Protein AF-A0A7X8G268-F1 (afdb_monomer)

Mean predicted aligned error: 5.34 Å

Nearest PDB structures (foldseek):
  3pl5-assembly1_A  TM=8.659E-01  e=1.650E-02  Streptococcus mutans UA159
  7ohu-assembly1_G  TM=5.027E-01  e=2.315E-02  Saccharomyces cerevisiae S288C
  5xy3-assembly1_G  TM=4.905E-01  e=2.316E-01  Trichomonas vaginalis
  7pwo-assembly1_G2  TM=3.693E-01  e=2.164E-01  Giardia lamblia ATCC 50803
  2aif-assembly1_A  TM=4.392E-01  e=6.396E-01  Cryptosporidium parvum

Sequence (83 aa):
LNRVDYEQTNFVIIGYTSDINKAENLKALLLKANFKGDIYIMQMGVAVGTHVGLGGFSMFFVEKPHEDFKHHMKDKIIKYIHS

Radius of gyration: 18.21 Å; Cα contacts (8 Å, |Δi|>4): 90; chains: 1; bounding box: 49×23×44 Å

Foldseek 3Di:
DPPDDLQFFQEKEKEAAADCVVVVVVVVVCVVVVRNHYYHYDYDDPVVCVVQDHGDIDMDTHTDDDPVVVVVVVVVVVVVVVD

Secondary structure (DSSP, 8-state):
--S--TTS-SEEEEEESS-HHHHHHHHHHHHHTT--SEEEEEEPPHHHHHHH-TT-EEEE--PPPPHHHHHHHHHHHHHHH--

pLDDT: mean 91.74, std 7.77, range [49.94, 98.31]

Structure (mmCIF, N/CA/C/O backbone):
data_AF-A0A7X8G268-F1
#
_entry.id   AF-A0A7X8G268-F1
#
loop_
_atom_site.group_PDB
_atom_site.id
_atom_site.type_symbol
_atom_site.label_atom_id
_atom_site.label_alt_id
_atom_site.label_comp_id
_atom_site.label_asym_id
_atom_site.label_entity_id
_atom_site.label_seq_id
_atom_site.pdbx_PDB_ins_code
_atom_site.Cartn_x
_atom_site.Cartn_y
_atom_site.Cartn_z
_atom_site.occupancy
_atom_site.B_iso_or_equiv
_atom_site.auth_seq_id
_atom_site.auth_comp_id
_atom_site.auth_asym_id
_atom_site.auth_atom_id
_atom_site.pdbx_PDB_model_num
ATOM 1 N N . LEU A 1 1 ? 3.512 17.368 19.933 1.00 49.94 1 LEU A N 1
ATOM 2 C CA . LEU A 1 1 ? 3.154 16.901 18.575 1.00 49.94 1 LEU A CA 1
ATOM 3 C C . LEU A 1 1 ? 4.128 15.802 18.182 1.00 49.94 1 LEU A C 1
ATOM 5 O O . LEU A 1 1 ? 5.274 16.110 17.879 1.00 49.94 1 LEU A O 1
ATOM 9 N N . ASN A 1 2 ? 3.707 14.540 18.242 1.00 60.22 2 ASN A N 1
ATOM 10 C CA . ASN A 1 2 ? 4.468 13.460 17.616 1.00 60.22 2 ASN A CA 1
ATOM 11 C C . ASN A 1 2 ? 4.131 13.472 16.123 1.00 60.22 2 ASN A C 1
ATOM 13 O O . ASN A 1 2 ? 2.965 13.444 15.753 1.00 60.22 2 ASN A O 1
ATOM 17 N N . ARG A 1 3 ? 5.154 13.590 15.273 1.00 76.50 3 ARG A N 1
ATOM 18 C CA . ARG A 1 3 ? 5.020 13.714 13.810 1.00 76.50 3 ARG A CA 1
ATOM 19 C C . ARG A 1 3 ? 4.626 12.394 13.124 1.00 76.50 3 ARG A C 1
ATOM 21 O O . ARG A 1 3 ? 4.353 12.397 11.932 1.00 76.50 3 ARG A O 1
ATOM 28 N N . VAL A 1 4 ? 4.643 11.286 13.864 1.00 82.00 4 VAL A N 1
ATOM 29 C CA . VAL A 1 4 ? 4.420 9.925 13.368 1.00 82.00 4 VAL A CA 1
ATOM 30 C C . VAL A 1 4 ? 3.458 9.215 14.310 1.00 82.00 4 VAL A C 1
ATOM 32 O O . VAL A 1 4 ? 3.717 9.156 15.513 1.00 82.00 4 VAL A O 1
ATOM 35 N N . ASP A 1 5 ? 2.381 8.675 13.747 1.00 86.62 5 ASP A N 1
ATOM 36 C CA . ASP A 1 5 ? 1.456 7.777 14.428 1.00 86.62 5 ASP A CA 1
ATOM 37 C C . ASP A 1 5 ? 1.613 6.366 13.849 1.00 86.62 5 ASP A C 1
ATOM 39 O O . ASP A 1 5 ? 1.216 6.086 12.718 1.00 86.62 5 ASP A O 1
ATOM 43 N N . TYR A 1 6 ? 2.232 5.477 14.625 1.00 85.69 6 TYR A N 1
ATOM 44 C CA . TYR A 1 6 ? 2.454 4.088 14.220 1.00 85.69 6 TYR A CA 1
ATOM 45 C C . TYR A 1 6 ? 1.168 3.258 14.211 1.00 85.69 6 TYR A C 1
ATOM 47 O O . TYR A 1 6 ? 1.143 2.183 13.615 1.00 85.69 6 TYR A O 1
ATOM 55 N N . GLU A 1 7 ? 0.101 3.755 14.836 1.00 88.38 7 GLU A N 1
ATOM 56 C CA . GLU A 1 7 ? -1.167 3.052 14.963 1.00 88.38 7 GLU A CA 1
ATOM 57 C C . GLU A 1 7 ? -2.219 3.534 13.960 1.00 88.38 7 GLU A C 1
ATOM 59 O O . GLU A 1 7 ? -3.322 2.987 13.962 1.00 88.38 7 GLU A O 1
ATOM 64 N N . GLN A 1 8 ? -1.888 4.475 13.066 1.00 91.50 8 GLN A N 1
ATOM 65 C CA . GLN A 1 8 ? -2.830 5.073 12.112 1.00 91.50 8 GLN A CA 1
ATOM 66 C C . GLN A 1 8 ? -3.503 4.043 11.192 1.00 91.50 8 GLN A C 1
ATOM 68 O O . GLN A 1 8 ? -4.676 4.191 10.864 1.00 91.50 8 GLN A O 1
ATOM 73 N N . THR A 1 9 ? -2.796 2.988 10.782 1.00 95.38 9 THR A N 1
ATOM 74 C CA . THR A 1 9 ? -3.327 1.922 9.917 1.00 95.38 9 THR A CA 1
ATOM 75 C C . THR A 1 9 ? -2.793 0.555 10.336 1.00 95.38 9 THR A C 1
ATOM 77 O O . THR A 1 9 ? -1.717 0.440 10.920 1.00 95.38 9 THR A O 1
ATOM 80 N N . ASN A 1 10 ? -3.555 -0.495 10.044 1.00 95.88 10 ASN A N 1
ATOM 81 C CA . ASN A 1 10 ? -3.153 -1.894 10.200 1.00 95.88 10 ASN A CA 1
ATOM 82 C C . ASN A 1 10 ? -2.681 -2.540 8.888 1.00 95.88 10 ASN A C 1
ATOM 84 O O . ASN A 1 10 ? -2.172 -3.655 8.933 1.00 95.88 10 ASN A O 1
ATOM 88 N N . PHE A 1 11 ? -2.820 -1.872 7.741 1.00 97.19 11 PHE A N 1
ATOM 89 C CA . PHE A 1 11 ? -2.293 -2.370 6.472 1.00 97.19 11 PHE A CA 1
ATOM 90 C C . PHE A 1 11 ? -1.927 -1.250 5.496 1.00 97.19 11 PHE A C 1
ATOM 92 O O . PHE A 1 11 ? -2.385 -0.108 5.609 1.00 97.19 11 PHE A O 1
ATOM 99 N N . VAL A 1 12 ? -1.134 -1.607 4.491 1.00 97.81 12 VAL A N 1
ATOM 100 C CA . VAL A 1 12 ? -0.905 -0.803 3.289 1.00 97.81 12 VAL A CA 1
ATOM 101 C C . VAL A 1 12 ? -0.984 -1.678 2.040 1.00 97.81 12 VAL A C 1
ATOM 103 O O . VAL A 1 12 ? -0.656 -2.866 2.068 1.00 97.81 12 VAL A O 1
ATOM 106 N N . ILE A 1 13 ? -1.383 -1.077 0.923 1.00 98.25 13 ILE A N 1
ATOM 107 C CA . ILE A 1 13 ? -1.346 -1.691 -0.406 1.00 98.25 13 ILE A CA 1
ATOM 108 C C . ILE A 1 13 ? -0.371 -0.891 -1.263 1.00 98.25 13 ILE A C 1
ATOM 110 O O . ILE A 1 13 ? -0.558 0.308 -1.462 1.00 98.25 13 ILE A O 1
ATOM 114 N N . ILE A 1 14 ? 0.651 -1.552 -1.789 1.00 98.31 14 ILE A N 1
ATOM 115 C CA . ILE A 1 14 ? 1.638 -0.980 -2.699 1.00 98.31 14 ILE A CA 1
ATOM 116 C C . ILE A 1 14 ? 1.289 -1.418 -4.122 1.00 98.31 14 ILE A C 1
ATOM 118 O O . ILE A 1 14 ? 1.323 -2.606 -4.447 1.00 98.31 14 ILE A O 1
ATOM 122 N N . GLY A 1 15 ? 0.946 -0.450 -4.967 1.00 97.19 15 GLY A N 1
ATOM 123 C CA . GLY A 1 15 ? 0.620 -0.673 -6.369 1.00 97.19 15 GLY A CA 1
ATOM 124 C C . GLY A 1 15 ? 1.833 -0.464 -7.271 1.00 97.19 15 GLY A C 1
ATOM 125 O O . GLY A 1 15 ? 2.553 0.524 -7.1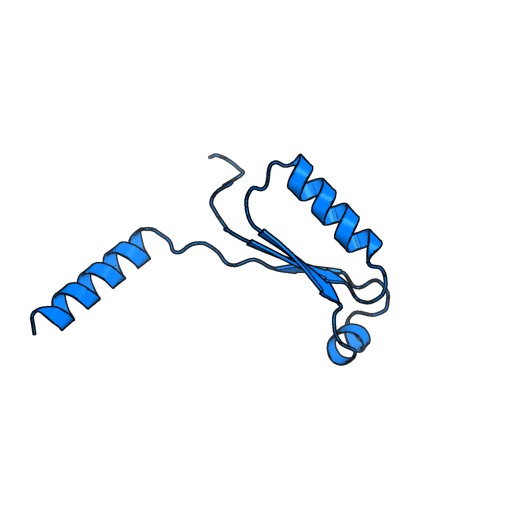18 1.00 97.19 15 GLY A O 1
ATOM 126 N N . TYR A 1 16 ? 2.029 -1.336 -8.257 1.00 96.81 16 TYR A N 1
ATOM 127 C CA . TYR A 1 16 ? 3.020 -1.140 -9.323 1.00 96.81 16 TYR A CA 1
ATOM 128 C C . TYR A 1 16 ? 2.436 -1.493 -10.691 1.00 96.81 16 TYR A C 1
ATOM 130 O O . TYR A 1 16 ? 1.592 -2.372 -10.800 1.00 96.81 16 TYR A O 1
ATOM 138 N N . THR A 1 17 ? 2.881 -0.827 -11.753 1.00 95.31 17 THR A N 1
ATOM 139 C CA . THR A 1 17 ? 2.431 -1.129 -13.128 1.00 95.31 17 THR A CA 1
ATOM 140 C C . THR A 1 17 ? 3.314 -2.182 -13.804 1.00 95.31 17 THR A C 1
ATOM 142 O O . THR A 1 17 ? 2.831 -3.248 -14.183 1.00 95.31 17 THR A O 1
ATOM 145 N N . SER A 1 18 ? 4.613 -1.894 -13.944 1.00 92.81 18 SER A N 1
ATOM 146 C CA . SER A 1 18 ? 5.547 -2.687 -14.760 1.00 92.81 18 SER A CA 1
ATOM 147 C C . SER A 1 18 ? 6.834 -3.115 -14.050 1.00 92.81 18 SER A C 1
ATOM 149 O O . SER A 1 18 ? 7.533 -3.982 -14.559 1.00 92.81 18 SER A O 1
ATOM 151 N N . ASP A 1 19 ? 7.169 -2.518 -12.902 1.00 93.31 19 ASP A N 1
ATOM 152 C CA . ASP A 1 19 ? 8.404 -2.811 -12.165 1.00 93.31 19 ASP A CA 1
ATOM 153 C C . ASP A 1 19 ? 8.101 -3.125 -10.698 1.00 93.31 19 ASP A C 1
ATOM 155 O O . ASP A 1 19 ? 7.883 -2.227 -9.879 1.00 93.31 19 ASP A O 1
ATOM 159 N N . ILE A 1 20 ? 8.088 -4.418 -10.375 1.00 96.25 20 ILE A N 1
ATOM 160 C CA . ILE A 1 20 ? 7.834 -4.913 -9.019 1.00 96.25 20 ILE A CA 1
ATOM 161 C C . ILE A 1 20 ? 8.950 -4.529 -8.041 1.00 96.25 20 ILE A C 1
ATOM 163 O O . ILE A 1 20 ? 8.689 -4.376 -6.848 1.00 96.25 20 ILE A O 1
ATOM 167 N N . ASN A 1 21 ? 10.178 -4.292 -8.517 1.00 97.12 21 ASN A N 1
ATOM 168 C CA . ASN A 1 21 ? 11.299 -3.965 -7.634 1.00 97.12 21 ASN A CA 1
ATOM 169 C C . ASN A 1 21 ? 11.065 -2.635 -6.914 1.00 97.12 21 ASN A C 1
ATOM 171 O O . ASN A 1 21 ? 11.452 -2.484 -5.758 1.00 97.12 21 ASN A O 1
ATOM 175 N N . LYS A 1 22 ? 10.366 -1.681 -7.549 1.00 94.81 22 LYS A N 1
ATOM 176 C CA . LYS A 1 22 ? 9.941 -0.441 -6.879 1.00 94.81 22 LYS A CA 1
ATOM 177 C C . LYS A 1 22 ? 9.027 -0.721 -5.682 1.00 94.81 22 LYS A C 1
ATOM 179 O O . LYS A 1 22 ? 9.182 -0.079 -4.644 1.00 94.81 22 LYS A O 1
ATOM 184 N N . ALA A 1 23 ? 8.119 -1.692 -5.803 1.00 97.50 23 ALA A N 1
ATOM 185 C CA . ALA A 1 23 ? 7.227 -2.090 -4.717 1.00 97.50 23 ALA A CA 1
ATOM 186 C C . ALA A 1 23 ? 7.960 -2.812 -3.584 1.00 97.50 23 ALA A C 1
ATOM 188 O O . ALA A 1 23 ? 7.769 -2.460 -2.419 1.00 97.50 23 ALA A O 1
ATOM 189 N N . GLU A 1 24 ? 8.849 -3.748 -3.914 1.00 98.19 24 GLU A N 1
ATOM 190 C CA . GLU A 1 24 ? 9.672 -4.439 -2.914 1.00 98.19 24 GLU A CA 1
ATOM 191 C C . GLU A 1 24 ? 10.620 -3.475 -2.182 1.00 98.19 24 GLU A C 1
ATOM 193 O O . GLU A 1 24 ? 10.777 -3.560 -0.962 1.00 98.19 24 GLU A O 1
ATOM 198 N N . ASN A 1 25 ? 11.177 -2.482 -2.882 1.00 97.75 25 ASN A N 1
ATOM 199 C CA . ASN A 1 25 ? 12.011 -1.449 -2.267 1.00 97.75 25 ASN A CA 1
ATOM 200 C C . ASN A 1 25 ? 11.228 -0.596 -1.257 1.00 97.75 25 ASN A C 1
ATOM 202 O O . ASN A 1 25 ? 11.722 -0.349 -0.156 1.00 97.75 25 ASN A O 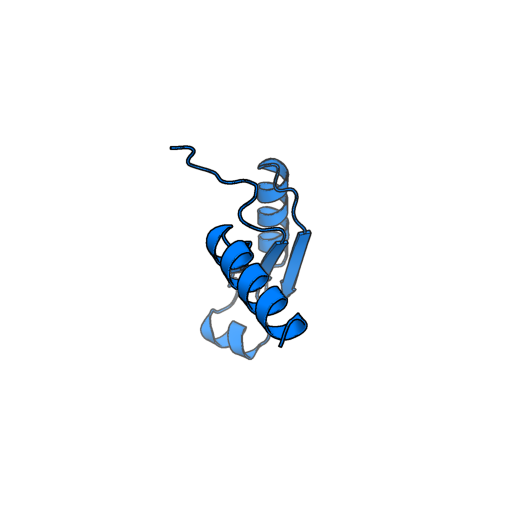1
ATOM 206 N N . LEU A 1 26 ? 10.000 -0.170 -1.580 1.00 97.69 26 LEU A N 1
ATOM 207 C CA . LEU A 1 26 ? 9.170 0.560 -0.614 1.00 97.69 26 LEU A CA 1
ATOM 208 C C . LEU A 1 26 ? 8.780 -0.318 0.578 1.00 97.69 26 LEU A C 1
ATOM 210 O O . LEU A 1 26 ? 8.847 0.143 1.717 1.00 97.69 26 LEU A O 1
ATOM 214 N N . LYS A 1 27 ? 8.426 -1.585 0.346 1.00 97.88 27 LYS A N 1
ATOM 215 C CA . LYS A 1 27 ? 8.169 -2.541 1.430 1.00 97.88 27 LYS A CA 1
ATOM 216 C C . LYS A 1 27 ? 9.371 -2.646 2.370 1.00 97.88 27 LYS A C 1
ATOM 218 O O . LYS A 1 27 ? 9.197 -2.556 3.583 1.00 97.88 27 LYS A O 1
ATOM 223 N N . ALA A 1 28 ? 10.588 -2.756 1.837 1.00 98.31 28 ALA A N 1
ATOM 224 C CA . ALA A 1 28 ? 11.804 -2.778 2.648 1.00 98.31 28 ALA A CA 1
ATOM 225 C C . ALA A 1 28 ? 11.981 -1.490 3.477 1.00 98.31 28 ALA A C 1
ATOM 227 O O . ALA A 1 28 ? 12.361 -1.561 4.648 1.00 98.31 28 ALA A O 1
ATOM 228 N N . LEU A 1 29 ? 11.659 -0.319 2.913 1.00 97.69 29 LEU A N 1
ATOM 229 C CA . LEU A 1 29 ? 11.687 0.955 3.642 1.00 97.69 29 LEU A CA 1
ATOM 230 C C . LEU A 1 29 ? 10.654 1.007 4.775 1.00 97.69 29 LEU A C 1
A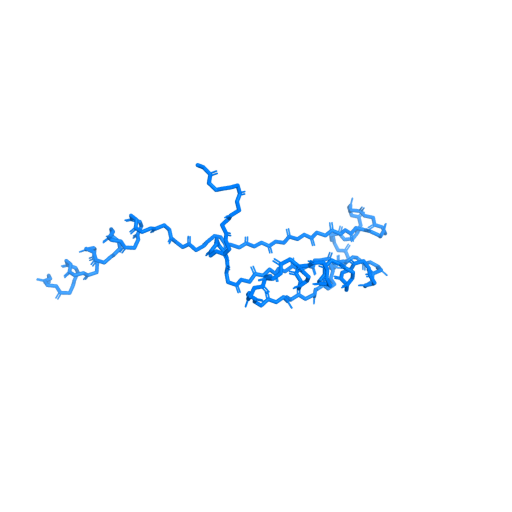TOM 232 O O . LEU A 1 29 ? 10.992 1.454 5.870 1.00 97.69 29 LEU A O 1
ATOM 236 N N . LEU A 1 30 ? 9.431 0.521 4.550 1.00 95.81 30 LEU A N 1
ATOM 237 C CA . LEU A 1 30 ? 8.384 0.461 5.578 1.00 95.81 30 LEU A CA 1
ATOM 238 C C . LEU A 1 30 ? 8.762 -0.482 6.725 1.00 95.81 30 LEU A C 1
ATOM 240 O O . LEU A 1 30 ? 8.607 -0.129 7.894 1.00 95.81 30 LEU A O 1
ATOM 244 N N . LEU A 1 31 ? 9.329 -1.646 6.401 1.00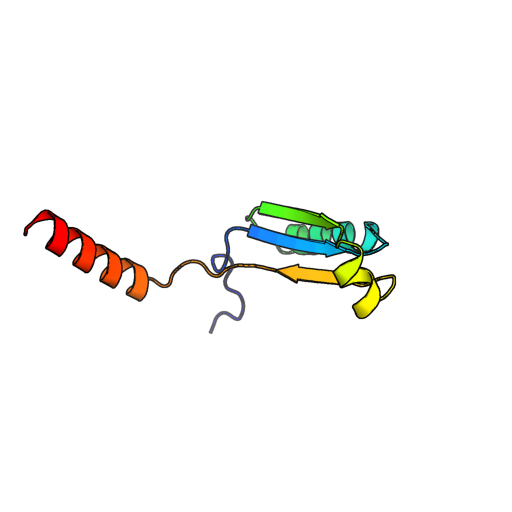 96.19 31 LEU A N 1
ATOM 245 C CA . LEU A 1 31 ? 9.839 -2.588 7.400 1.00 96.19 31 LEU A CA 1
ATOM 246 C C . LEU A 1 31 ? 10.990 -1.974 8.209 1.00 96.19 31 LEU A C 1
ATOM 248 O O . LEU A 1 31 ? 11.005 -2.077 9.435 1.00 96.19 31 LEU A O 1
ATOM 252 N N . LYS A 1 32 ? 11.914 -1.265 7.547 1.00 97.31 32 LYS A N 1
ATOM 253 C CA . LYS A 1 32 ? 12.999 -0.522 8.211 1.00 97.31 32 LYS A CA 1
ATOM 254 C C . LYS A 1 32 ? 12.469 0.604 9.106 1.00 97.31 32 LYS A C 1
ATOM 256 O O . LYS A 1 32 ? 13.067 0.891 10.139 1.00 97.31 32 LYS A O 1
ATOM 261 N N . ALA A 1 33 ? 11.347 1.212 8.732 1.00 93.12 33 ALA A N 1
ATOM 262 C CA . ALA A 1 33 ? 10.631 2.203 9.530 1.00 93.12 33 ALA A CA 1
ATOM 263 C C . ALA A 1 33 ? 9.773 1.585 10.653 1.00 93.12 33 ALA A C 1
ATOM 265 O O . ALA A 1 33 ? 9.010 2.301 11.295 1.00 93.12 33 ALA A O 1
ATOM 266 N N . ASN A 1 34 ? 9.905 0.279 10.919 1.00 93.44 34 ASN A N 1
ATOM 267 C CA . ASN A 1 34 ? 9.161 -0.457 11.941 1.00 93.44 34 ASN A CA 1
ATOM 268 C C . ASN A 1 34 ? 7.639 -0.478 11.744 1.00 93.44 34 ASN A C 1
ATOM 270 O O . ASN A 1 34 ? 6.914 -0.672 12.721 1.00 93.44 34 ASN A O 1
ATOM 274 N N . PHE A 1 35 ? 7.143 -0.348 10.512 1.00 94.50 35 PHE A N 1
ATOM 275 C CA . PHE A 1 35 ? 5.727 -0.587 10.241 1.00 94.50 35 PHE A CA 1
ATOM 276 C C . PHE A 1 35 ? 5.348 -2.026 10.632 1.00 94.50 35 PHE A C 1
ATOM 278 O O . PHE A 1 35 ? 6.052 -2.975 10.277 1.00 94.50 35 PHE A O 1
ATOM 285 N N . LYS A 1 36 ? 4.271 -2.181 11.411 1.00 94.94 36 LYS A N 1
ATOM 286 C CA . LYS A 1 36 ? 3.827 -3.474 11.968 1.00 94.94 36 LYS A CA 1
ATOM 287 C C . LYS A 1 36 ? 2.571 -4.037 11.312 1.00 94.94 36 LYS A C 1
ATOM 289 O O . LYS A 1 36 ? 2.192 -5.157 11.631 1.00 94.94 36 LYS A O 1
ATOM 294 N N . GLY A 1 37 ? 1.928 -3.262 10.443 1.00 95.12 37 GLY A N 1
ATOM 295 C CA . GLY A 1 37 ? 0.762 -3.716 9.701 1.00 95.12 37 GLY A CA 1
ATOM 296 C C . GLY A 1 37 ? 1.120 -4.611 8.519 1.00 95.12 37 GLY A C 1
ATOM 297 O O . GLY A 1 37 ? 2.290 -4.782 8.164 1.00 95.12 37 GLY A O 1
ATOM 298 N N . ASP A 1 38 ? 0.087 -5.135 7.873 1.00 97.94 38 ASP A N 1
ATOM 299 C CA . ASP A 1 38 ? 0.235 -5.969 6.687 1.00 97.94 38 ASP A CA 1
ATOM 300 C C . ASP A 1 38 ? 0.645 -5.132 5.470 1.00 97.94 38 ASP A C 1
ATOM 302 O O . ASP A 1 38 ? 0.159 -4.018 5.260 1.00 97.94 38 ASP A O 1
ATOM 306 N N . ILE A 1 39 ? 1.529 -5.677 4.633 1.00 98.25 39 ILE A N 1
ATOM 307 C CA . ILE A 1 39 ? 1.971 -5.033 3.392 1.00 98.25 39 ILE A CA 1
ATOM 308 C C . ILE A 1 39 ? 1.559 -5.914 2.217 1.00 98.25 39 ILE A C 1
ATOM 310 O O . ILE A 1 39 ? 2.143 -6.976 1.992 1.00 98.25 39 ILE A O 1
ATOM 314 N N . TYR A 1 40 ? 0.589 -5.443 1.439 1.00 98.19 40 TYR A N 1
ATOM 315 C CA . TYR A 1 40 ? 0.137 -6.099 0.216 1.00 98.19 40 TYR A CA 1
ATOM 316 C C . TYR A 1 40 ? 0.798 -5.446 -0.996 1.00 98.19 40 TYR A C 1
ATOM 318 O O . TYR A 1 40 ? 0.830 -4.224 -1.101 1.00 98.19 40 TYR A O 1
ATOM 326 N N . ILE A 1 41 ? 1.308 -6.246 -1.930 1.00 98.00 41 ILE A N 1
ATOM 327 C CA . ILE A 1 41 ? 1.851 -5.761 -3.204 1.00 98.00 41 ILE A CA 1
ATOM 328 C C . ILE A 1 41 ? 0.913 -6.213 -4.319 1.00 98.00 41 ILE A C 1
ATOM 330 O O . ILE A 1 41 ? 0.606 -7.400 -4.427 1.00 98.00 41 ILE A O 1
ATOM 334 N N . MET A 1 42 ? 0.450 -5.274 -5.144 1.00 96.88 42 MET A N 1
ATOM 335 C CA . MET A 1 42 ? -0.523 -5.542 -6.204 1.00 96.88 42 MET A CA 1
ATOM 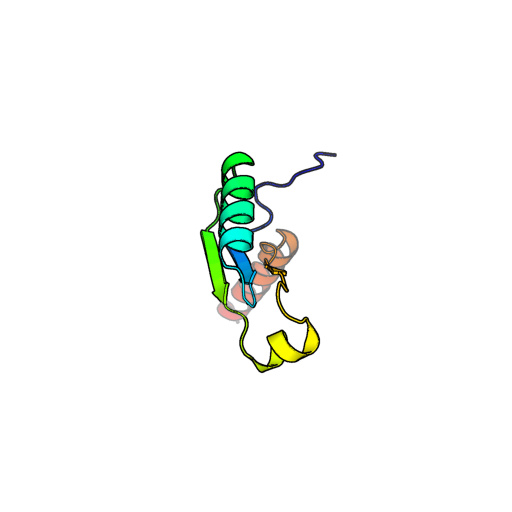336 C C . MET A 1 42 ? -0.079 -4.930 -7.531 1.00 96.88 42 MET A C 1
ATOM 338 O O . MET A 1 42 ? 0.318 -3.765 -7.594 1.00 96.88 42 MET A O 1
ATOM 342 N N . GLN A 1 43 ? -0.186 -5.709 -8.610 1.00 95.25 43 GLN A N 1
ATOM 343 C CA . GLN A 1 43 ? 0.014 -5.181 -9.954 1.00 95.25 43 GLN A CA 1
ATOM 344 C C . GLN A 1 43 ? -1.232 -4.402 -10.396 1.00 95.25 43 GLN A C 1
ATOM 346 O O . GLN A 1 43 ? -2.354 -4.903 -10.327 1.00 95.25 43 GLN A O 1
ATOM 351 N N . MET A 1 44 ? -1.037 -3.174 -10.863 1.00 94.38 44 MET A N 1
ATOM 352 C CA . MET A 1 4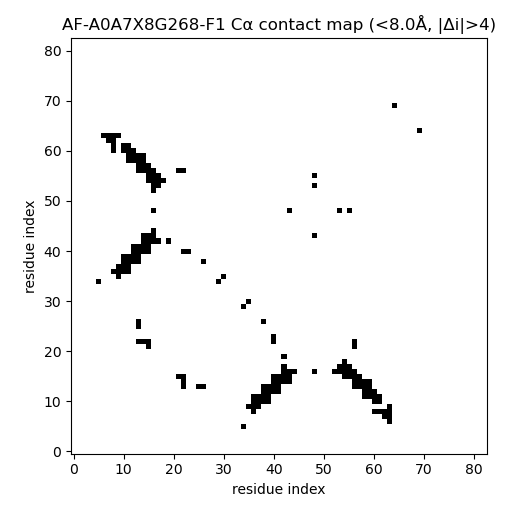4 ? -2.087 -2.346 -11.439 1.00 94.38 44 MET A CA 1
ATOM 353 C C . MET A 1 44 ? -2.498 -2.901 -12.801 1.00 94.38 44 MET A C 1
ATOM 355 O O . MET A 1 44 ? -1.660 -3.136 -13.671 1.00 94.38 44 MET A O 1
ATOM 359 N N . GLY A 1 45 ? -3.806 -3.068 -12.992 1.00 89.50 45 GLY A N 1
ATOM 360 C CA . GLY A 1 45 ? -4.365 -3.527 -14.258 1.00 89.50 45 GLY A CA 1
ATOM 361 C C . GLY A 1 45 ? -4.167 -2.529 -15.402 1.00 89.50 45 GLY A C 1
ATOM 362 O O . GLY A 1 45 ? -3.914 -1.339 -15.194 1.00 89.50 45 GLY A O 1
ATOM 363 N N . VAL A 1 46 ? -4.357 -3.023 -16.628 1.00 85.50 46 VAL A N 1
ATOM 364 C CA . VAL A 1 46 ? -4.131 -2.289 -17.887 1.00 85.50 46 VAL A CA 1
ATOM 365 C C . VAL A 1 46 ? -4.836 -0.931 -17.910 1.00 85.50 46 VAL A C 1
ATOM 367 O O . VAL A 1 46 ? -4.215 0.056 -18.281 1.00 85.50 46 VAL A O 1
ATOM 370 N N . ALA A 1 47 ? -6.085 -0.851 -17.443 1.00 87.62 47 ALA A N 1
ATOM 371 C CA . ALA A 1 47 ? -6.855 0.396 -17.439 1.00 87.62 47 ALA A CA 1
ATOM 372 C C . ALA A 1 47 ? -6.196 1.521 -16.619 1.00 87.62 47 ALA A C 1
ATOM 374 O O . ALA A 1 47 ? -6.263 2.687 -16.998 1.00 87.62 47 ALA A O 1
ATOM 375 N N . VAL A 1 48 ? -5.538 1.188 -15.508 1.00 85.19 48 VAL A N 1
ATOM 376 C CA . VAL A 1 48 ? -4.793 2.166 -14.701 1.00 85.19 48 VAL A CA 1
ATOM 377 C C . VAL A 1 48 ? -3.425 2.421 -15.337 1.00 85.19 48 VAL A C 1
ATOM 379 O O . VAL A 1 48 ? -3.002 3.569 -15.473 1.00 85.19 48 VAL A O 1
ATOM 382 N N . GLY A 1 49 ? -2.763 1.357 -15.800 1.00 82.94 49 GLY A N 1
ATOM 383 C CA . GLY A 1 49 ? -1.448 1.432 -16.435 1.00 82.94 49 GLY A CA 1
ATOM 384 C C . GLY A 1 49 ? -1.403 2.325 -17.678 1.00 82.94 49 GLY A C 1
ATOM 385 O O . GLY A 1 49 ? -0.416 3.027 -17.869 1.00 82.94 49 GLY A O 1
ATOM 386 N N . THR A 1 50 ? -2.464 2.375 -18.489 1.00 86.44 50 THR A N 1
ATOM 387 C CA . THR A 1 50 ? -2.514 3.234 -19.690 1.00 86.44 50 THR A CA 1
ATOM 388 C C . THR A 1 50 ? -2.557 4.727 -19.375 1.00 86.44 50 THR A C 1
ATOM 390 O O . THR A 1 50 ? -2.133 5.524 -20.204 1.00 86.44 50 THR A O 1
ATOM 393 N N . HIS A 1 51 ? -3.058 5.114 -18.199 1.00 89.00 51 HIS A N 1
ATOM 394 C CA . HIS A 1 51 ? -3.164 6.520 -17.795 1.00 89.00 51 HIS A CA 1
ATOM 395 C C . HIS A 1 51 ? -1.953 6.984 -16.984 1.00 89.00 51 HIS A C 1
ATOM 397 O O . HIS A 1 51 ? -1.529 8.129 -17.105 1.00 89.00 51 HIS A O 1
ATOM 403 N N . VAL A 1 52 ? -1.396 6.099 -16.153 1.00 87.38 52 VAL A N 1
ATOM 404 C CA . VAL A 1 52 ? -0.239 6.411 -15.297 1.00 87.38 52 VAL A CA 1
ATOM 405 C C . VAL A 1 52 ? 1.085 6.188 -16.038 1.00 87.38 52 VAL A C 1
ATOM 407 O O . VAL A 1 52 ? 2.084 6.838 -15.739 1.00 87.38 52 VAL A O 1
ATOM 410 N N . GLY A 1 53 ? 1.090 5.293 -17.027 1.00 87.31 53 GLY A N 1
ATOM 411 C CA . GLY A 1 53 ? 2.265 4.916 -17.800 1.00 87.31 53 GLY A CA 1
ATOM 412 C C . GLY A 1 53 ? 3.109 3.818 -17.148 1.00 87.31 53 GLY A C 1
ATOM 413 O O . GLY A 1 53 ? 2.894 3.393 -16.007 1.00 87.31 53 GLY A O 1
ATOM 414 N N . LEU A 1 54 ? 4.101 3.350 -17.911 1.00 83.81 54 LEU A N 1
ATOM 415 C CA . LEU A 1 54 ? 5.098 2.392 -17.438 1.00 83.81 54 LEU A CA 1
ATOM 416 C C . LEU A 1 54 ? 5.890 2.995 -16.273 1.00 83.81 54 LEU A C 1
ATOM 418 O O . LEU A 1 54 ? 6.346 4.136 -16.328 1.00 83.81 54 LEU A O 1
ATOM 422 N N . GLY A 1 55 ? 6.059 2.217 -15.208 1.00 85.88 55 GLY A N 1
ATOM 423 C CA . GLY A 1 55 ? 6.750 2.653 -13.997 1.00 85.88 55 GLY A CA 1
ATOM 424 C C . GLY A 1 55 ? 5.877 3.396 -12.983 1.00 85.88 55 GLY A C 1
ATOM 425 O O . GLY A 1 55 ? 6.429 3.828 -11.967 1.00 85.88 55 GLY A O 1
ATOM 426 N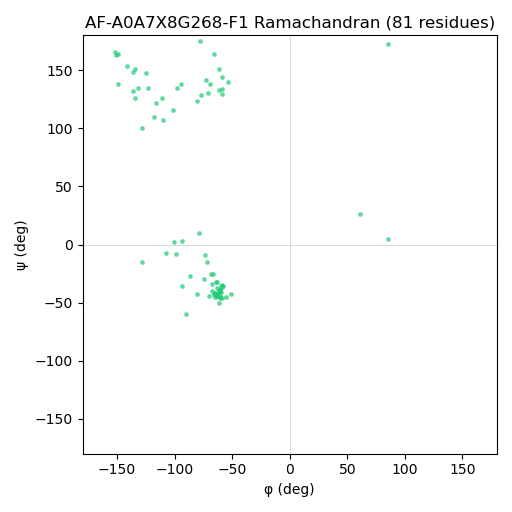 N . GLY A 1 56 ? 4.564 3.497 -13.226 1.00 90.19 56 GLY A N 1
ATOM 427 C CA . GLY A 1 56 ? 3.564 3.949 -12.259 1.00 90.19 56 GLY A CA 1
ATOM 428 C C . GLY A 1 56 ? 3.615 3.170 -10.944 1.00 90.19 56 GLY A C 1
ATOM 429 O O . GLY A 1 56 ? 3.818 1.950 -10.943 1.00 90.19 56 GLY A O 1
ATOM 430 N N . PHE A 1 57 ? 3.450 3.900 -9.843 1.00 94.62 57 PHE A N 1
ATOM 431 C CA . PHE A 1 57 ? 3.704 3.437 -8.486 1.00 94.62 57 PHE A CA 1
ATOM 432 C C . PHE A 1 57 ? 2.764 4.132 -7.495 1.00 94.62 57 PHE A C 1
ATOM 434 O O . PHE A 1 57 ? 2.535 5.335 -7.623 1.00 94.62 57 PHE A O 1
ATOM 441 N N . SER A 1 58 ? 2.216 3.408 -6.517 1.00 95.06 58 SER A N 1
ATOM 442 C CA . SER A 1 58 ? 1.308 3.987 -5.519 1.00 95.06 58 SER A CA 1
ATOM 443 C C . SER A 1 58 ? 1.382 3.285 -4.165 1.00 95.06 58 SER A C 1
ATOM 445 O O . SER A 1 58 ? 1.855 2.155 -4.051 1.00 95.06 58 SER A O 1
ATOM 447 N N . MET A 1 59 ? 0.845 3.951 -3.144 1.00 96.69 59 MET A N 1
ATOM 448 C CA . MET A 1 59 ? 0.613 3.396 -1.816 1.00 96.69 59 MET A CA 1
ATOM 449 C C . MET A 1 59 ? -0.779 3.818 -1.342 1.00 96.69 59 MET A C 1
ATOM 451 O O . MET A 1 59 ? -1.129 4.994 -1.434 1.00 96.69 59 MET A O 1
ATOM 455 N N . PHE A 1 60 ? -1.555 2.869 -0.830 1.00 96.75 60 PHE A N 1
ATOM 456 C CA . PHE A 1 60 ? -2.883 3.093 -0.263 1.00 96.75 60 PHE A CA 1
ATOM 457 C C . PHE A 1 60 ? -2.945 2.557 1.165 1.00 96.75 60 PHE A C 1
ATOM 459 O O . PHE A 1 60 ? -2.306 1.554 1.481 1.00 96.75 60 PHE A O 1
ATOM 466 N N . PHE A 1 61 ? -3.740 3.204 2.012 1.00 96.25 61 PHE A N 1
ATOM 467 C CA . PHE A 1 61 ? -4.047 2.758 3.368 1.00 96.25 61 PHE A CA 1
ATOM 468 C C . PHE A 1 61 ? -5.427 3.274 3.781 1.00 96.25 61 PHE A C 1
ATOM 470 O O . PHE A 1 61 ? -5.982 4.162 3.131 1.00 96.25 61 PHE A O 1
ATOM 477 N N . VAL A 1 62 ? -5.971 2.716 4.860 1.00 94.94 62 VAL A N 1
ATOM 478 C CA . VAL A 1 62 ? -7.198 3.206 5.493 1.00 94.94 62 VAL A CA 1
ATOM 479 C C . VAL A 1 62 ? -6.886 3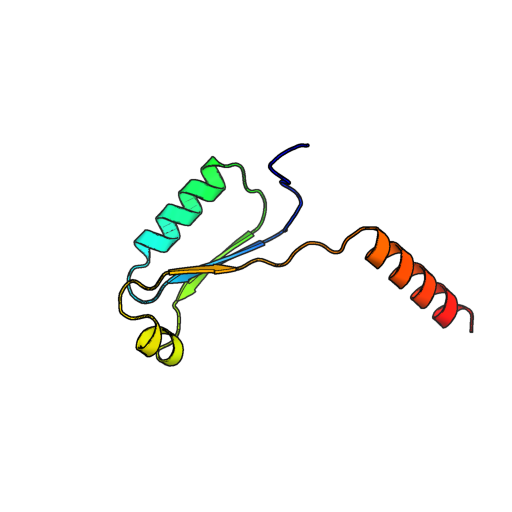.524 6.944 1.00 94.94 62 VAL A C 1
ATOM 481 O O . VAL A 1 62 ? -6.235 2.742 7.631 1.00 94.94 62 VAL A O 1
ATOM 484 N N . GLU A 1 63 ? -7.349 4.678 7.407 1.00 93.31 63 GLU A N 1
ATOM 485 C CA . GLU A 1 63 ? -7.179 5.068 8.800 1.00 93.31 63 GLU A CA 1
ATOM 486 C C . GLU A 1 63 ? -8.028 4.191 9.718 1.00 93.31 63 GLU A C 1
ATOM 488 O O . GLU A 1 63 ? -9.194 3.893 9.433 1.00 93.31 63 GLU A O 1
ATOM 493 N N . LYS A 1 64 ? -7.455 3.793 10.856 1.00 92.31 64 LYS A N 1
ATOM 494 C CA . LYS A 1 64 ? -8.236 3.188 11.929 1.00 92.31 64 LYS A CA 1
ATOM 495 C C . LYS A 1 64 ? -9.316 4.181 12.374 1.00 92.31 64 LYS A C 1
ATOM 497 O O . LYS A 1 64 ? -9.067 5.386 12.422 1.00 92.31 64 LYS A O 1
ATOM 502 N N . PRO A 1 65 ? -10.515 3.694 12.734 1.00 89.31 65 PRO A N 1
ATOM 503 C CA . PRO A 1 65 ? -11.580 4.569 13.194 1.00 89.31 65 PRO A CA 1
ATOM 504 C C . PRO A 1 65 ? -11.130 5.359 14.424 1.00 89.31 65 PRO A C 1
ATOM 506 O O . PRO A 1 65 ? -10.588 4.781 15.370 1.00 89.31 65 PRO A O 1
ATOM 509 N N . HIS A 1 66 ? -11.407 6.662 14.413 1.00 87.88 66 HIS A N 1
ATOM 510 C CA . HIS A 1 66 ? -11.169 7.533 15.559 1.00 87.88 66 HIS A CA 1
ATOM 511 C C . HIS A 1 66 ? -12.009 7.080 16.765 1.00 87.88 66 HIS A C 1
ATOM 513 O O . HIS A 1 66 ? -13.101 6.524 16.598 1.00 87.88 66 HIS A O 1
ATOM 519 N N . GLU A 1 67 ? -11.531 7.334 17.982 1.00 86.88 67 GLU A N 1
ATOM 520 C CA . GLU A 1 67 ? -12.226 6.912 19.208 1.00 86.88 67 GLU A CA 1
ATOM 521 C C . GLU A 1 67 ? -13.643 7.498 19.309 1.00 86.88 67 GLU A C 1
ATOM 523 O O . GLU A 1 67 ? -14.578 6.788 19.678 1.00 86.88 67 GLU A O 1
ATOM 528 N N . ASP A 1 68 ? -13.843 8.740 18.862 1.00 88.94 68 ASP A N 1
ATOM 529 C CA . ASP A 1 68 ? -15.166 9.384 18.858 1.00 88.94 68 ASP A CA 1
ATOM 530 C C . ASP A 1 68 ? -16.169 8.631 17.975 1.00 88.94 68 ASP A C 1
ATOM 532 O O . ASP A 1 68 ? -17.334 8.452 18.338 1.00 88.94 68 ASP A O 1
ATOM 536 N N . PHE A 1 69 ? -15.708 8.129 16.824 1.00 90.38 69 PHE A N 1
ATOM 537 C CA . PHE A 1 69 ? -16.539 7.316 15.943 1.00 90.38 69 PHE A CA 1
ATOM 538 C C . PHE A 1 69 ? -16.902 5.988 16.609 1.00 90.38 69 PHE A C 1
ATOM 540 O O . PHE A 1 69 ? -18.065 5.577 16.570 1.00 90.38 69 PHE A O 1
ATOM 547 N N . LYS A 1 70 ? -15.936 5.328 17.262 1.00 91.19 70 LYS A N 1
ATOM 548 C CA . LYS A 1 70 ? -16.186 4.074 17.989 1.00 91.19 70 LYS A CA 1
ATOM 549 C C . LYS A 1 70 ? -17.209 4.276 19.104 1.00 91.19 70 LYS A C 1
ATOM 551 O O . LYS A 1 70 ? -18.132 3.469 19.224 1.00 91.19 70 LYS A O 1
ATOM 556 N N . HIS A 1 71 ? -17.078 5.353 19.879 1.00 92.56 71 HIS A N 1
ATOM 557 C CA . HIS A 1 71 ? -18.009 5.680 20.957 1.00 92.56 71 HIS A CA 1
ATOM 558 C C . HIS A 1 71 ? -19.424 5.911 20.418 1.00 92.56 71 HIS A C 1
ATOM 560 O O . HIS A 1 71 ? -20.375 5.271 20.867 1.00 92.56 71 HIS A O 1
ATOM 566 N N . HIS A 1 72 ? -19.562 6.750 19.389 1.00 92.88 72 HIS A N 1
ATOM 567 C CA . HIS A 1 72 ? -20.857 7.045 18.770 1.00 92.88 72 HIS A CA 1
ATOM 568 C C . HIS A 1 72 ? -21.543 5.799 18.197 1.00 92.88 72 HIS A C 1
ATOM 570 O O . HIS A 1 72 ? -22.753 5.611 18.349 1.00 92.88 72 HIS A O 1
ATOM 576 N N . MET A 1 73 ? -20.778 4.918 17.550 1.00 93.25 73 MET A N 1
ATOM 577 C CA . MET A 1 73 ? -21.309 3.661 17.020 1.00 93.25 73 MET A CA 1
ATOM 578 C C . MET A 1 73 ? -21.742 2.710 18.137 1.00 93.25 73 MET A C 1
ATOM 580 O O . MET A 1 73 ? -22.803 2.092 18.030 1.00 93.25 73 MET A O 1
ATOM 584 N N . LYS A 1 74 ? -20.973 2.629 19.229 1.00 93.56 74 LYS A N 1
ATOM 585 C CA . LYS A 1 74 ? -21.324 1.825 20.404 1.00 93.56 74 LYS A CA 1
ATOM 586 C C . LYS A 1 74 ? -22.647 2.287 21.018 1.00 93.56 74 LYS A C 1
ATOM 588 O O . LYS A 1 74 ? -23.521 1.455 21.259 1.00 93.56 74 LYS A O 1
ATOM 593 N N . ASP A 1 75 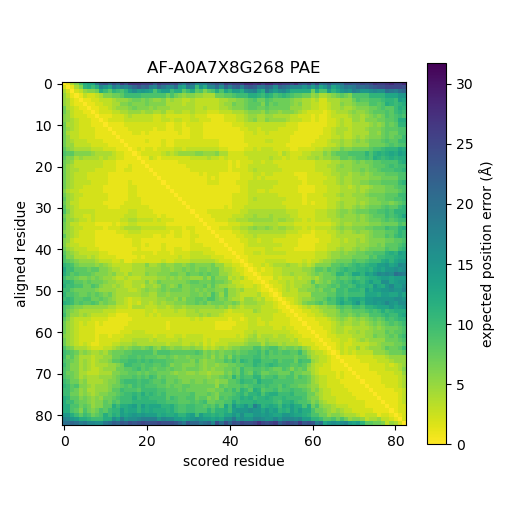? -22.834 3.595 21.183 1.00 93.62 75 ASP A N 1
ATOM 594 C CA . ASP A 1 75 ? -24.072 4.164 21.727 1.00 93.62 75 ASP A CA 1
ATOM 595 C C . ASP A 1 75 ? -25.286 3.861 20.839 1.00 93.62 75 ASP A C 1
ATOM 597 O O . ASP A 1 75 ? -26.360 3.514 21.338 1.00 93.62 75 ASP A O 1
ATOM 601 N N . LYS A 1 76 ? -25.123 3.956 19.511 1.00 93.88 76 LYS A N 1
ATOM 602 C CA . LYS A 1 76 ? -26.181 3.605 18.551 1.00 93.88 76 LYS A CA 1
ATOM 603 C C . LYS A 1 76 ? -26.580 2.134 18.637 1.00 93.88 76 LYS A C 1
ATOM 605 O O . LYS A 1 76 ? -27.772 1.838 18.642 1.00 93.88 76 LYS A O 1
ATOM 610 N N . ILE A 1 77 ? -25.606 1.229 18.721 1.00 94.81 77 ILE A N 1
ATOM 611 C CA . ILE A 1 77 ? -25.863 -0.215 18.817 1.00 94.81 77 ILE A CA 1
ATOM 612 C C . ILE A 1 77 ? -26.587 -0.544 20.126 1.00 94.81 77 ILE A C 1
ATOM 614 O O . ILE A 1 77 ? -27.581 -1.265 20.107 1.00 94.81 77 ILE A O 1
ATOM 618 N N . ILE A 1 78 ? -26.140 0.021 21.252 1.00 94.94 78 ILE A N 1
ATOM 619 C CA . ILE A 1 78 ? -26.787 -0.186 22.555 1.00 94.94 78 ILE A CA 1
ATOM 620 C C . ILE A 1 78 ? -28.247 0.271 22.506 1.00 94.94 78 ILE A C 1
ATOM 622 O O . ILE A 1 78 ? -29.121 -0.471 22.947 1.00 94.94 78 ILE A O 1
ATOM 626 N N . LYS A 1 79 ? -28.528 1.451 21.940 1.00 93.06 79 LYS A N 1
ATOM 627 C CA . LYS A 1 79 ? -29.905 1.950 21.797 1.00 93.06 79 LYS A CA 1
ATOM 628 C C . LYS A 1 79 ? -30.783 1.030 20.950 1.00 93.06 79 LYS A C 1
ATOM 630 O O . LYS A 1 79 ? -31.927 0.822 21.321 1.00 93.06 79 LYS A O 1
ATOM 635 N N . TYR A 1 80 ? -30.248 0.482 19.859 1.00 93.25 80 TYR A N 1
ATOM 636 C CA . TYR A 1 80 ? -30.980 -0.437 18.981 1.00 93.25 80 TYR A CA 1
ATOM 637 C C . TYR A 1 80 ? -31.290 -1.786 19.647 1.00 93.25 80 TYR A C 1
ATOM 639 O O . TYR A 1 80 ? -32.325 -2.379 19.387 1.00 93.25 80 TYR A O 1
ATOM 647 N N . ILE A 1 81 ? -30.401 -2.287 20.509 1.00 93.69 81 ILE A N 1
ATOM 648 C CA . ILE A 1 81 ? -30.633 -3.552 21.225 1.00 93.69 81 ILE A CA 1
ATOM 649 C C . ILE A 1 81 ? -31.671 -3.388 22.353 1.00 93.69 81 ILE A C 1
ATOM 651 O O . ILE A 1 81 ? -32.365 -4.344 22.679 1.00 93.69 81 ILE A O 1
ATOM 655 N N . HIS A 1 82 ? -31.772 -2.199 22.960 1.00 86.62 82 HIS A N 1
ATOM 656 C CA . HIS A 1 82 ? -32.699 -1.921 24.069 1.00 86.62 82 HIS A CA 1
ATOM 657 C C . HIS A 1 82 ? -34.055 -1.335 23.629 1.00 86.62 82 HIS A C 1
ATOM 659 O O . HIS A 1 82 ? -34.865 -0.993 24.492 1.00 86.62 82 HIS A O 1
ATOM 665 N N . SER A 1 83 ? -34.287 -1.186 22.322 1.00 71.81 83 SER A N 1
ATOM 666 C CA . SER A 1 83 ? -35.576 -0.803 21.721 1.00 71.81 83 SER A CA 1
ATOM 667 C C . SER A 1 83 ? -36.360 -2.030 21.286 1.00 71.81 83 SER A C 1
ATOM 669 O O . SER A 1 83 ? -37.585 -2.050 21.519 1.00 71.81 83 SER A O 1
#

Solvent-accessible surface area (backbone atoms only — not comparable to full-atom values): 4959 Å² total; per-residue (Å²): 136,78,95,69,70,84,71,45,39,64,43,38,39,31,35,22,42,73,46,63,65,63,43,54,52,50,51,53,51,40,52,75,69,63,58,82,45,50,80,46,78,43,75,46,54,67,83,55,28,74,77,63,31,87,66,31,72,49,76,46,72,58,72,57,82,52,68,69,56,53,51,55,50,50,54,53,52,52,53,64,75,76,105

=== Feature glossary ===
Key to the feature types in this record:

Secondary structure (8-state, DSSP). Secondary structure is the local, repeating backbone conformation. DSSP classifies it into eight states by reading the hydrogen-bond network: three helix types (H, G, I), two β types (E, B), two non-regular types (T, S), and unstructured coil (-).

Backbone torsions (φ/ψ). Backbone dihedral angles. Every residue except chain termini has a φ (preceding-C → N → Cα → C) and a ψ (N → Cα → C → next-N). They are reported in degrees following the IUPAC sign convention. Secondary structure is essentially a statement about which (φ, ψ) basin each residue occupies.

Predicted aligned error. Predicted Aligned Error (PAE) is an AlphaFold confidence matrix: entry (i, j) is the expected error in the position of residue j, in ångströms, when the prediction is superimposed on the true structure at residue i. Low PAE within a block of residues means that block is internally rigid and well-predicted; high PAE between two blocks means their relative placement is uncertain even if each block individually is confident.

B-factor. B-factor (Debye–Waller factor) reflects atomic displacement in the crystal lattice. It is an experimental observable (units Å²), not a prediction; low values mean the atom is pinned down, high values mean it moves or is heterogeneous across the crystal.

Secondary structure (3-state, P-SEA). Three-state secondary structure (P-SEA) collapses the eight DSSP classes into helix (a), strand (b), and coil (c). P-SEA assigns these from Cα geometry alone — distances and angles — without requiring backbone oxygens, so it works on any Cα trace.

Sequence. Primary structure: the covalent order of the twenty standard amino acids along the backbone. Two proteins with the same sequence will (almost always) fold to the same structure; two with 30% identity often share a fold but not the details.

pLDDT. pLDDT is the predicted lDDT-Cα score: AlphaFold's confidence that the local environment of each residue (all inter-atomic distances within 15 Å) is correctly placed. It is a per-residue number between 0 and 100, with higher meaning more reliable.

InterPro / GO / CATH / organism. Functional annotations link the protein to curated databases. InterPro entries identify conserved domains and families by matching the sequence against member-database signatures (Pfam, PROSITE, CDD, …). Gene Ontology (GO) terms describe molecular function, biological process, and cellular component in a controlled vocabulary. CATH places the structure in a hierarchical fold classification (Class/Architecture/Topology/Homologous-superfamily). The organism is the source species.

Contact-map, Ramachandran, and PAE plots. Three diagnostic plots accompany the record. The Cα contact map visualizes the tertiary structure as a 2D adjacency matrix (8 Å cutoff, sequence-local contacts suppressed). The Ramachandran plot shows the distribution of backbone (φ, ψ) torsions, with points in the α and β basins reflecting secondary structure content. The PAE plot shows AlphaFold's inter-residue confidence as a color matrix.

mmCIF coordinates. The mmCIF table is the protein's shape written out atom by atom. For each backbone N, Cα, C, and carbonyl O, it records an (x, y, z) coordinate triple in Å plus the residue type, chain letter, and residue number.

Radius of gyration, Cα contacts, bounding box. Three whole-structure scalars: the radius of gyration (RMS distance of Cα from centroid, in Å), the count of Cα–Cα contacts (pairs closer than 8 Å and separated by more than four residues in sequence — i.e. tertiary, not local, contacts), and the bounding-box dimensions. Together they distinguish compact globular folds from extended fibres or disordered chains.

Foldseek 3Di. The Foldseek 3Di string encodes local tertiary geometry as a 20-letter alphabet — one character per residue — derived from the relative positions of nearby Cα atoms. Unlike the amino-acid sequence, 3Di is a direct function of the 3D structure, so two proteins with the same fold have similar 3Di strings even at low sequence identity.

Rendered structure images. Six rendered views show the 3D structure from the faces of a cube — i.e. along ±x, ±y, ±z. Rendering representation is drawn randomly per protein from cartoon (secondary-structure ribbons), sticks (backbone bonds), or molecular surface; coloring is either N→C rainbow (blue at the N-terminus through red at the C-terminus) or one color per chain.

Nearest PDB structures. The Foldseek neighbor list gives the closest experimentally determined structures in the PDB, ranked by structural alignment. TM-score near 1 means near-identical fold; near 0.3 means only rough topology match. This is how one finds what a novel AlphaFold prediction most resembles in the solved-structure universe.

Solvent-accessible surface area. SASA measures how much of the protein is reachable by solvent. It is computed by rolling a water-sized probe over the atomic surface and summing the exposed area (Å²). Per-residue SASA distinguishes core (buried, low SASA) from surface (exposed, high SASA) residues; total SASA is a whole-molecule size measure.